Protein AF-A0A841V4L3-F1 (afdb_monomer)

pLDDT: mean 82.48, std 16.54, range [37.0, 98.12]

Solvent-accessible surface area (backbone atoms only — not comparable to full-atom values): 5331 Å² total; per-residue (Å²): 79,84,45,72,81,83,88,65,69,44,79,48,69,43,75,76,84,67,15,24,43,39,46,72,40,56,88,48,96,53,37,35,40,34,46,37,40,66,90,63,17,32,34,38,42,37,40,93,90,34,48,31,38,39,34,39,35,74,37,41,57,60,41,89,90,62,81,28,20,29,42,37,26,84,33,64,32,45,79,42,47,74,61,100,73,52,76,67,94,83,34,28,83,45,57,81

Foldseek 3Di:
DEDEDDDAEEEAAPDDDAYEYFDAPAVAPEAKEKDAALVQQWIWIDGDPGIYTTGRHNYQDPDPVVLGGYHTYPYAYHYPHDDPPQDPPRHYYDGD

Structure (mmCIF, N/CA/C/O backbone):
data_AF-A0A841V4L3-F1
#
_entry.id   AF-A0A841V4L3-F1
#
loop_
_atom_site.group_PDB
_atom_site.id
_atom_site.type_symbol
_atom_site.label_atom_id
_atom_site.label_alt_id
_atom_site.label_comp_id
_atom_site.label_asym_id
_atom_site.label_entity_id
_atom_site.label_seq_id
_atom_site.pdbx_PDB_ins_code
_atom_site.Cartn_x
_atom_site.Cartn_y
_atom_site.Cartn_z
_atom_site.occupancy
_atom_site.B_iso_or_equiv
_atom_site.auth_seq_id
_atom_site.auth_comp_id
_atom_site.auth_asym_id
_atom_site.auth_atom_id
_atom_site.pdbx_PDB_model_num
ATOM 1 N N . ASP A 1 1 ? -1.493 7.157 11.294 1.00 88.81 1 ASP A N 1
ATOM 2 C CA . ASP A 1 1 ? -0.015 7.219 11.308 1.00 88.81 1 ASP A CA 1
ATOM 3 C C . ASP A 1 1 ? 0.586 7.130 9.911 1.00 88.81 1 ASP A C 1
ATOM 5 O O . ASP A 1 1 ? -0.154 7.034 8.944 1.00 88.81 1 ASP A O 1
ATOM 9 N N . LEU A 1 2 ? 1.914 7.249 9.784 1.00 89.25 2 LEU A N 1
ATOM 10 C CA . LEU A 1 2 ? 2.638 7.019 8.527 1.00 89.25 2 LEU A CA 1
ATOM 11 C C . LEU A 1 2 ? 3.505 5.768 8.672 1.00 89.25 2 LEU A C 1
ATOM 13 O O . LEU A 1 2 ? 4.422 5.743 9.494 1.00 89.25 2 LEU A O 1
ATOM 17 N N . LEU A 1 3 ? 3.234 4.770 7.842 1.00 92.50 3 LEU A N 1
ATOM 18 C CA . LEU A 1 3 ? 3.832 3.443 7.895 1.00 92.50 3 LEU A CA 1
ATOM 19 C C . LEU A 1 3 ? 4.730 3.210 6.685 1.00 92.50 3 LEU A C 1
ATOM 21 O O . LEU A 1 3 ? 4.491 3.743 5.600 1.00 92.50 3 LEU A O 1
ATOM 25 N N . ARG A 1 4 ? 5.772 2.411 6.899 1.00 91.69 4 ARG A N 1
ATOM 26 C CA . ARG A 1 4 ? 6.763 1.993 5.905 1.00 91.69 4 ARG A CA 1
ATOM 27 C C . ARG A 1 4 ? 7.162 0.557 6.218 1.00 91.69 4 ARG A C 1
ATOM 29 O O . ARG A 1 4 ? 7.144 0.176 7.388 1.00 91.69 4 ARG A O 1
ATOM 36 N N . SER A 1 5 ? 7.547 -0.186 5.197 1.00 91.12 5 SER A N 1
ATOM 37 C CA . SER A 1 5 ? 8.125 -1.522 5.321 1.00 91.12 5 SER A CA 1
ATOM 38 C C . SER A 1 5 ? 9.535 -1.548 4.729 1.00 91.12 5 SER A C 1
ATOM 40 O O . SER A 1 5 ? 9.961 -0.563 4.110 1.00 91.12 5 SER A O 1
ATOM 42 N N . ASP A 1 6 ? 10.280 -2.621 4.989 1.00 88.50 6 ASP A N 1
ATOM 43 C CA . ASP A 1 6 ? 11.600 -2.842 4.405 1.00 88.50 6 ASP A CA 1
ATOM 44 C C . ASP A 1 6 ? 11.550 -3.950 3.337 1.00 88.50 6 ASP A C 1
ATOM 46 O O . ASP A 1 6 ? 10.634 -3.956 2.517 1.00 88.50 6 ASP A O 1
ATOM 50 N N . LEU A 1 7 ? 12.594 -4.774 3.224 1.00 89.25 7 LEU A N 1
ATOM 51 C CA . LEU A 1 7 ? 12.653 -5.853 2.236 1.00 89.25 7 LEU A CA 1
ATOM 52 C C . LEU A 1 7 ? 12.217 -7.164 2.888 1.00 89.25 7 LEU A C 1
ATOM 54 O O . LEU A 1 7 ? 12.713 -7.516 3.960 1.00 89.25 7 LEU A O 1
ATOM 58 N N . GLY A 1 8 ? 11.466 -7.981 2.154 1.00 93.25 8 GLY A N 1
ATOM 59 C CA . GLY A 1 8 ? 10.968 -9.264 2.638 1.00 93.25 8 GLY A CA 1
ATOM 60 C C . GLY A 1 8 ? 9.490 -9.198 2.999 1.00 93.25 8 GLY A C 1
ATOM 61 O O . GLY A 1 8 ? 8.799 -8.278 2.607 1.00 93.25 8 GLY A O 1
ATOM 62 N N . ASN A 1 9 ? 8.999 -10.238 3.679 1.00 96.62 9 ASN A N 1
ATOM 63 C CA . ASN A 1 9 ? 7.572 -10.372 3.974 1.00 96.62 9 ASN A CA 1
ATOM 64 C C . ASN A 1 9 ? 7.193 -9.556 5.207 1.00 96.62 9 ASN A C 1
ATOM 66 O O . ASN A 1 9 ? 7.568 -9.931 6.326 1.00 96.62 9 ASN A O 1
ATOM 70 N N . ASP A 1 10 ? 6.368 -8.538 5.016 1.00 97.69 10 ASP A N 1
ATOM 71 C CA . ASP A 1 10 ? 5.950 -7.638 6.078 1.00 97.69 10 ASP A CA 1
ATOM 72 C C . ASP A 1 10 ? 4.486 -7.804 6.497 1.00 97.69 10 ASP A C 1
ATOM 74 O O . ASP A 1 10 ? 3.602 -8.232 5.755 1.00 97.69 10 ASP A O 1
ATOM 78 N N . THR A 1 11 ? 4.207 -7.434 7.747 1.00 97.94 11 THR A N 1
ATOM 79 C CA . THR A 1 11 ? 2.843 -7.187 8.230 1.00 97.94 11 THR A CA 1
ATOM 80 C C . THR A 1 11 ? 2.732 -5.720 8.611 1.00 97.94 11 THR A C 1
ATOM 82 O O . THR A 1 11 ? 3.231 -5.301 9.656 1.00 97.94 11 THR A O 1
ATOM 85 N N . ILE A 1 12 ? 2.060 -4.945 7.767 1.00 96.94 12 ILE A N 1
ATOM 86 C CA . ILE A 1 12 ? 1.848 -3.513 7.950 1.00 96.94 12 ILE A CA 1
ATOM 87 C C . ILE A 1 12 ? 0.461 -3.306 8.553 1.00 96.94 12 ILE A C 1
ATOM 89 O O . ILE A 1 12 ? -0.558 -3.495 7.892 1.00 96.94 12 ILE A O 1
ATOM 93 N N . ASN A 1 13 ? 0.428 -2.935 9.831 1.00 97.69 13 ASN A N 1
ATOM 94 C CA . ASN A 1 13 ? -0.803 -2.766 10.597 1.00 97.69 13 ASN A CA 1
ATOM 95 C C . ASN A 1 13 ? -0.964 -1.306 11.033 1.00 97.69 13 ASN A C 1
ATOM 97 O O . ASN A 1 13 ? -0.185 -0.839 11.865 1.00 97.69 13 ASN A O 1
ATOM 101 N N . GLY A 1 14 ? -1.968 -0.613 10.489 1.00 95.94 14 GLY A N 1
ATOM 102 C CA . GLY A 1 14 ? -2.302 0.762 10.878 1.00 95.94 14 GLY A CA 1
ATOM 103 C C . GLY A 1 14 ? -3.037 0.865 12.207 1.00 95.94 14 GLY A C 1
ATOM 104 O O . GLY A 1 14 ? -2.900 1.841 12.937 1.00 95.94 14 GLY A O 1
ATOM 105 N N . GLY A 1 15 ? -3.710 -0.202 12.630 1.00 96.69 15 GLY A N 1
ATOM 106 C CA . GLY A 1 15 ? -4.359 -0.239 13.928 1.00 96.69 15 GLY A CA 1
ATOM 107 C C . GLY A 1 15 ? -5.581 0.675 13.986 1.00 96.69 15 GLY A C 1
ATOM 108 O O . GLY A 1 15 ? -6.660 0.286 13.550 1.00 96.69 15 GLY A O 1
ATOM 109 N N . SER A 1 16 ? -5.464 1.818 14.658 1.00 95.06 16 SER A N 1
ATOM 110 C CA . SER A 1 16 ? -6.582 2.734 14.909 1.00 95.06 16 SER A CA 1
ATOM 111 C C . SER A 1 16 ? -6.221 4.145 14.490 1.00 95.06 16 SER A C 1
ATOM 113 O O . SER A 1 16 ? -5.194 4.666 14.910 1.00 95.06 16 SER A O 1
ATOM 115 N N . GLY A 1 17 ? -7.154 4.820 13.825 1.00 92.94 17 GLY A N 1
ATOM 116 C CA . GLY A 1 17 ? -6.961 6.189 13.378 1.00 92.94 17 GLY A CA 1
ATOM 117 C C . GLY A 1 17 ? -7.126 6.273 11.873 1.00 92.94 17 GLY A C 1
ATOM 118 O O . GLY A 1 17 ? -7.977 5.591 11.316 1.00 92.94 17 GLY A O 1
ATOM 119 N N . PHE A 1 18 ? -6.378 7.188 11.261 1.00 89.62 18 PHE A N 1
ATOM 120 C CA . PHE A 1 18 ? -6.254 7.270 9.814 1.00 89.62 18 PHE A CA 1
ATOM 121 C C . PHE A 1 18 ? -4.782 7.062 9.465 1.00 89.62 18 PHE A C 1
ATOM 123 O O . PHE A 1 18 ? -3.916 7.865 9.852 1.00 89.62 18 PHE A O 1
ATOM 130 N N . ASP A 1 19 ? -4.514 5.979 8.756 1.00 91.69 19 ASP A N 1
ATOM 131 C CA . ASP A 1 19 ? -3.199 5.423 8.515 1.00 91.69 19 ASP A CA 1
ATOM 132 C C . ASP A 1 19 ? -2.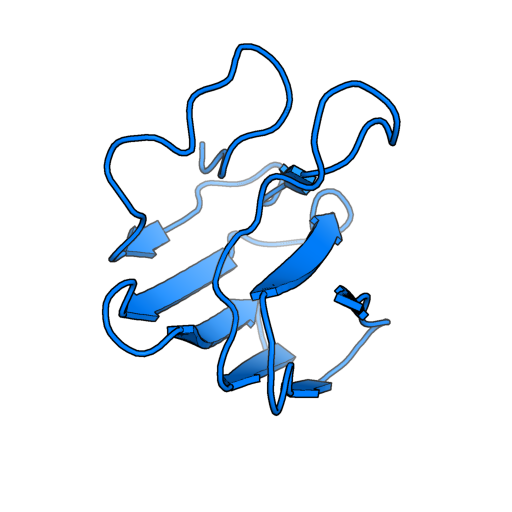828 5.488 7.038 1.00 91.69 19 ASP A C 1
ATOM 134 O O . ASP A 1 19 ? -3.599 5.166 6.134 1.00 91.69 19 ASP A O 1
ATOM 138 N N . TYR A 1 20 ? -1.604 5.951 6.808 1.00 88.50 20 TYR A N 1
ATOM 139 C CA . TYR A 1 20 ? -1.008 6.095 5.497 1.00 88.50 20 TYR A CA 1
ATOM 140 C C . TYR A 1 20 ? 0.088 5.056 5.340 1.00 88.50 20 TYR A C 1
ATOM 142 O O . TYR A 1 20 ? 1.017 5.028 6.151 1.00 88.50 20 TYR A O 1
ATOM 150 N N . TYR A 1 21 ? 0.045 4.266 4.276 1.00 90.06 21 TYR A N 1
ATOM 151 C CA . TYR A 1 21 ? 1.168 3.417 3.902 1.00 90.06 21 TYR A CA 1
ATOM 152 C C . TYR A 1 21 ? 1.974 4.052 2.771 1.00 90.06 21 TYR A C 1
ATOM 154 O O . TYR A 1 21 ? 1.441 4.385 1.714 1.00 90.06 21 TYR A O 1
ATOM 162 N N . PHE A 1 22 ? 3.270 4.231 3.019 1.00 87.69 22 PHE A N 1
ATOM 163 C CA . PHE A 1 22 ? 4.241 4.720 2.051 1.00 87.69 22 PHE A CA 1
ATOM 164 C C . PHE A 1 22 ? 5.199 3.590 1.687 1.00 87.69 22 PHE A C 1
ATOM 166 O O . PHE A 1 22 ? 5.901 3.068 2.559 1.00 87.69 22 PHE A O 1
ATOM 173 N N . ALA A 1 23 ? 5.290 3.287 0.396 1.00 86.62 23 ALA A N 1
ATOM 174 C CA . ALA A 1 23 ? 6.218 2.298 -0.131 1.00 86.62 23 ALA A CA 1
ATOM 175 C C . ALA A 1 23 ? 6.601 2.621 -1.576 1.00 86.62 23 ALA A C 1
ATOM 177 O O . ALA A 1 23 ? 5.812 3.190 -2.327 1.00 86.62 23 ALA A O 1
ATOM 178 N N . SER A 1 24 ? 7.819 2.239 -1.951 1.00 86.62 24 SER A N 1
ATOM 179 C CA . SER A 1 24 ? 8.258 2.207 -3.343 1.00 86.62 24 SER A CA 1
ATOM 180 C C . SER A 1 24 ? 8.812 0.822 -3.621 1.00 86.62 24 SER A C 1
ATOM 182 O O . SER A 1 24 ? 9.715 0.369 -2.917 1.00 86.62 24 SER A O 1
ATOM 184 N N . TYR A 1 25 ? 8.250 0.167 -4.632 1.00 87.94 25 TYR A N 1
ATOM 185 C CA . TYR A 1 25 ? 8.709 -1.119 -5.150 1.00 87.94 25 TYR A CA 1
ATOM 186 C C . TYR A 1 25 ? 9.411 -0.954 -6.510 1.00 87.94 25 TYR A C 1
ATOM 188 O O . TYR A 1 25 ? 9.566 -1.914 -7.265 1.00 87.94 25 TYR A O 1
ATOM 196 N N . SER A 1 26 ? 9.868 0.261 -6.826 1.00 87.19 26 SER A N 1
ATOM 197 C CA . SER A 1 26 ? 10.537 0.582 -8.095 1.00 87.19 26 SER A CA 1
ATOM 198 C C . SER A 1 26 ? 11.829 -0.215 -8.312 1.00 87.19 26 SER A C 1
ATOM 200 O O . SER A 1 26 ? 12.205 -0.499 -9.444 1.00 87.19 26 SER A O 1
ATOM 202 N N . ASP A 1 27 ? 12.495 -0.643 -7.236 1.00 87.88 27 ASP A N 1
ATOM 203 C CA . ASP A 1 27 ? 13.735 -1.422 -7.284 1.00 87.88 27 ASP A CA 1
ATOM 204 C C . ASP A 1 27 ? 13.521 -2.936 -7.462 1.00 87.88 27 ASP A C 1
ATOM 206 O O . ASP A 1 27 ? 14.487 -3.710 -7.509 1.00 87.88 27 ASP A O 1
ATOM 210 N N . ARG A 1 28 ? 12.265 -3.384 -7.567 1.00 89.38 28 ARG A N 1
ATOM 211 C CA . ARG A 1 28 ? 11.936 -4.804 -7.691 1.00 89.38 28 ARG A CA 1
ATOM 212 C C . ARG A 1 28 ? 12.156 -5.317 -9.105 1.00 89.38 28 ARG A C 1
ATOM 214 O O . ARG A 1 28 ? 12.052 -4.598 -10.088 1.00 89.38 28 ARG A O 1
ATOM 221 N N . SER A 1 29 ? 12.469 -6.607 -9.206 1.00 91.38 29 SER A N 1
ATOM 222 C CA . SER A 1 29 ? 12.882 -7.261 -10.455 1.00 91.38 29 SER A CA 1
ATOM 223 C C . SER A 1 29 ? 11.739 -7.911 -11.248 1.00 91.38 29 SER A C 1
ATOM 225 O O . SER A 1 29 ? 11.996 -8.595 -12.241 1.00 91.38 29 SER A O 1
ATOM 227 N N . SER A 1 30 ? 10.489 -7.727 -10.817 1.00 93.31 30 SER A N 1
ATOM 228 C CA . SER A 1 30 ? 9.282 -8.231 -11.478 1.00 93.31 30 SER A CA 1
ATOM 229 C C . SER A 1 30 ? 8.057 -7.419 -11.069 1.00 93.31 30 SER A C 1
ATOM 231 O O . SER A 1 30 ? 8.066 -6.846 -9.984 1.00 93.31 30 SER A O 1
ATOM 233 N N . GLY A 1 31 ? 6.993 -7.478 -11.874 1.00 90.69 31 GLY A N 1
ATOM 234 C CA . GLY A 1 31 ? 5.707 -6.843 -11.568 1.00 90.69 31 GLY A CA 1
ATOM 235 C C . GLY A 1 31 ? 5.096 -7.307 -10.249 1.00 90.69 31 GLY A C 1
ATOM 236 O O . GLY A 1 31 ? 5.223 -8.483 -9.882 1.00 90.69 31 GLY A O 1
ATOM 237 N N . LEU A 1 32 ? 4.426 -6.389 -9.554 1.00 93.06 32 LEU A N 1
ATOM 238 C CA . LEU A 1 32 ? 3.695 -6.680 -8.326 1.00 93.06 32 LEU A CA 1
ATOM 239 C C . LEU A 1 32 ? 2.237 -7.034 -8.603 1.00 93.06 32 LEU A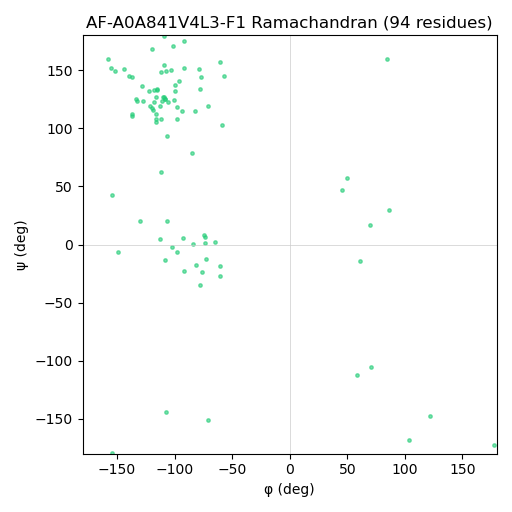 C 1
ATOM 241 O O . LEU A 1 32 ? 1.621 -6.582 -9.567 1.00 93.06 32 LEU A O 1
ATOM 245 N N . THR A 1 33 ? 1.661 -7.843 -7.723 1.00 93.94 33 THR A N 1
ATOM 246 C CA . THR A 1 33 ? 0.218 -8.064 -7.645 1.00 93.94 33 THR A CA 1
ATOM 247 C C . THR A 1 33 ? -0.292 -7.566 -6.307 1.00 93.94 33 THR A C 1
ATOM 249 O O . THR A 1 33 ? 0.196 -7.988 -5.264 1.00 93.94 33 THR A O 1
ATOM 252 N N . MET A 1 34 ? -1.300 -6.706 -6.333 1.00 92.31 34 MET A N 1
ATOM 253 C CA . MET A 1 34 ? -1.961 -6.189 -5.151 1.00 92.31 34 MET A CA 1
ATOM 254 C C . MET A 1 34 ? -3.449 -6.509 -5.183 1.00 92.31 34 MET A C 1
ATOM 256 O O . MET A 1 34 ? -4.145 -6.245 -6.165 1.00 92.31 34 MET A O 1
ATOM 260 N N . THR A 1 35 ? -3.944 -7.033 -4.068 1.00 92.12 35 THR A N 1
ATOM 261 C CA . THR A 1 35 ? -5.375 -7.152 -3.786 1.00 92.12 35 THR A CA 1
ATOM 262 C C . THR A 1 35 ? -5.668 -6.397 -2.511 1.00 92.12 35 THR A C 1
ATOM 264 O O . THR A 1 35 ? -5.124 -6.735 -1.462 1.00 92.12 35 THR A O 1
ATOM 267 N N . TYR A 1 36 ? -6.517 -5.388 -2.595 1.00 91.75 36 TYR A N 1
ATOM 268 C CA . TYR A 1 36 ? -6.802 -4.486 -1.494 1.00 91.75 36 TYR A CA 1
ATOM 269 C C . TYR A 1 36 ? -8.302 -4.217 -1.415 1.00 91.75 36 TYR A C 1
ATOM 271 O O . TYR A 1 36 ? -8.995 -4.198 -2.428 1.00 91.75 36 TYR A O 1
ATOM 279 N N . ASP A 1 37 ? -8.823 -4.079 -0.204 1.00 90.94 37 ASP A N 1
ATOM 280 C CA . ASP A 1 37 ? -10.203 -3.696 0.053 1.00 90.94 37 ASP A CA 1
ATOM 281 C C . ASP A 1 37 ? -10.210 -2.301 0.686 1.00 90.94 37 ASP A C 1
ATOM 283 O O . ASP A 1 37 ? -9.868 -2.162 1.865 1.00 90.94 37 ASP A O 1
ATOM 287 N N . PRO A 1 38 ? -10.645 -1.265 -0.051 1.00 85.38 38 PRO A N 1
ATOM 288 C CA . PRO A 1 38 ? -10.592 0.110 0.423 1.00 85.38 38 PRO A CA 1
ATOM 289 C C . PRO A 1 38 ? -11.641 0.385 1.509 1.00 85.38 38 PRO A C 1
ATOM 291 O O . PRO A 1 38 ? -11.576 1.410 2.178 1.00 85.38 38 PRO A O 1
ATOM 294 N N . THR A 1 39 ? -12.611 -0.516 1.704 1.00 88.00 39 T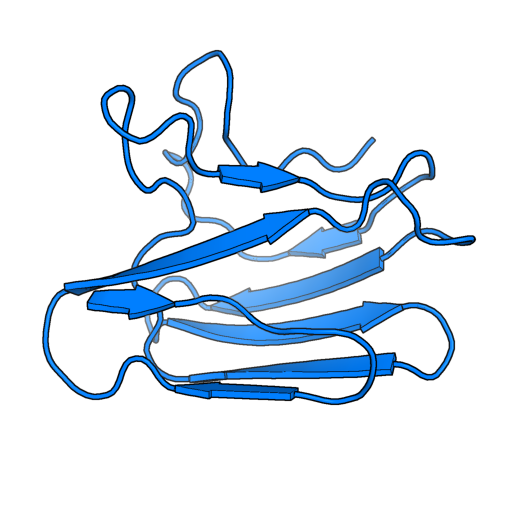HR A N 1
ATOM 295 C CA . THR A 1 39 ? -13.615 -0.401 2.772 1.00 88.00 39 THR A CA 1
ATOM 296 C C . THR A 1 39 ? -13.035 -0.807 4.119 1.00 88.00 39 THR A C 1
ATOM 298 O O . THR A 1 39 ? -13.428 -0.265 5.151 1.00 88.00 39 THR A O 1
ATOM 301 N N . THR A 1 40 ? -12.142 -1.798 4.118 1.00 92.06 40 THR A N 1
ATOM 302 C CA . THR A 1 40 ? -11.579 -2.372 5.345 1.00 92.06 40 THR A CA 1
ATOM 303 C C . THR A 1 40 ? -10.123 -1.990 5.575 1.00 92.06 40 THR A C 1
ATOM 305 O O . THR A 1 40 ? -9.620 -2.203 6.675 1.00 92.06 40 THR A O 1
ATOM 308 N N . GLY A 1 41 ? -9.448 -1.441 4.564 1.00 91.69 41 GLY A N 1
ATOM 309 C CA . GLY A 1 41 ? -8.030 -1.111 4.620 1.00 91.69 41 GLY A CA 1
ATOM 310 C C . GLY A 1 41 ? -7.120 -2.338 4.641 1.00 91.69 41 GLY A C 1
ATOM 311 O O . GLY A 1 41 ? -5.957 -2.243 5.028 1.00 91.69 41 GLY A O 1
ATOM 312 N N . ASN A 1 42 ? -7.644 -3.503 4.260 1.00 95.25 42 ASN A N 1
ATOM 313 C CA . ASN A 1 42 ? -6.920 -4.766 4.313 1.00 95.25 42 ASN A CA 1
ATOM 314 C C . ASN A 1 42 ? -6.535 -5.231 2.915 1.00 95.25 42 ASN A C 1
ATOM 316 O O . ASN A 1 42 ? -7.261 -5.011 1.946 1.00 95.25 42 ASN A O 1
ATOM 320 N N . GLY A 1 43 ? -5.417 -5.934 2.805 1.00 95.25 43 GLY A N 1
ATOM 321 C CA . GLY A 1 43 ? -4.968 -6.437 1.518 1.00 95.25 43 GLY A CA 1
ATOM 322 C C . GLY A 1 43 ? -3.639 -7.161 1.572 1.00 95.25 43 GLY A C 1
ATOM 323 O O . GLY A 1 43 ? -3.076 -7.395 2.639 1.00 95.25 43 GLY A O 1
ATOM 324 N N . THR A 1 44 ? -3.138 -7.499 0.393 1.00 96.31 44 THR A N 1
ATOM 325 C CA . THR A 1 44 ? -1.813 -8.082 0.205 1.00 96.31 44 THR A CA 1
ATOM 326 C C . THR A 1 44 ? -1.136 -7.488 -1.014 1.00 96.31 44 THR A C 1
ATOM 328 O O . THR A 1 44 ? -1.798 -7.244 -2.026 1.00 96.31 44 THR A O 1
ATOM 331 N N . ILE A 1 45 ? 0.180 -7.326 -0.930 1.00 95.12 45 ILE A N 1
ATOM 332 C CA . ILE A 1 45 ? 1.068 -7.004 -2.050 1.00 95.12 45 ILE A CA 1
ATOM 333 C C . ILE A 1 45 ? 2.002 -8.200 -2.231 1.00 95.12 45 ILE A C 1
ATOM 335 O O . ILE A 1 45 ? 2.502 -8.758 -1.260 1.00 95.12 45 ILE A O 1
ATOM 339 N N . THR A 1 46 ? 2.192 -8.662 -3.461 1.00 96.06 46 THR A N 1
ATOM 340 C CA . THR A 1 46 ? 2.989 -9.856 -3.764 1.00 96.06 46 THR A CA 1
ATOM 341 C C . THR A 1 46 ? 3.932 -9.593 -4.925 1.00 96.06 46 THR A C 1
ATOM 343 O O . THR A 1 46 ? 3.481 -9.209 -6.005 1.00 96.06 46 THR A O 1
ATOM 346 N N . ILE A 1 47 ? 5.227 -9.842 -4.713 1.00 94.44 47 ILE A N 1
ATOM 347 C CA . ILE A 1 47 ? 6.306 -9.651 -5.695 1.00 94.44 47 ILE A CA 1
ATOM 348 C C . ILE A 1 47 ? 7.256 -10.844 -5.631 1.00 94.44 47 ILE A C 1
ATOM 350 O O . ILE A 1 47 ? 7.998 -11.026 -4.667 1.00 94.44 47 ILE A O 1
ATOM 354 N N . GLY A 1 48 ? 7.266 -11.678 -6.670 1.00 93.31 48 GLY A N 1
ATOM 355 C CA . GLY A 1 48 ? 8.058 -12.907 -6.655 1.00 93.31 48 GLY A CA 1
ATOM 356 C C . GLY A 1 48 ? 7.659 -13.817 -5.485 1.00 93.31 48 GLY A C 1
ATOM 357 O O . GLY A 1 48 ? 6.564 -14.375 -5.486 1.00 93.31 48 GLY A O 1
ATOM 358 N N . SER A 1 49 ? 8.555 -13.992 -4.508 1.00 93.94 49 SER A N 1
ATOM 359 C CA . SER A 1 49 ? 8.287 -14.734 -3.263 1.00 93.94 49 SER A CA 1
ATOM 360 C C . SER A 1 49 ? 7.931 -13.846 -2.068 1.00 93.94 49 SER A C 1
ATOM 362 O O . SER A 1 49 ? 7.644 -14.381 -0.998 1.00 93.94 49 SER A O 1
ATOM 364 N N . GLU A 1 50 ? 8.021 -12.526 -2.230 1.00 95.19 50 GLU A N 1
ATOM 365 C CA . GLU A 1 50 ? 7.677 -11.549 -1.203 1.00 95.19 50 GLU A CA 1
ATOM 366 C C . GLU A 1 50 ? 6.161 -11.385 -1.109 1.00 95.19 50 GLU A C 1
ATOM 368 O O . GLU A 1 50 ? 5.488 -11.272 -2.138 1.00 95.19 50 GLU A O 1
ATOM 373 N N . VAL A 1 51 ? 5.633 -11.394 0.113 1.00 96.81 51 VAL A N 1
ATOM 374 C CA . VAL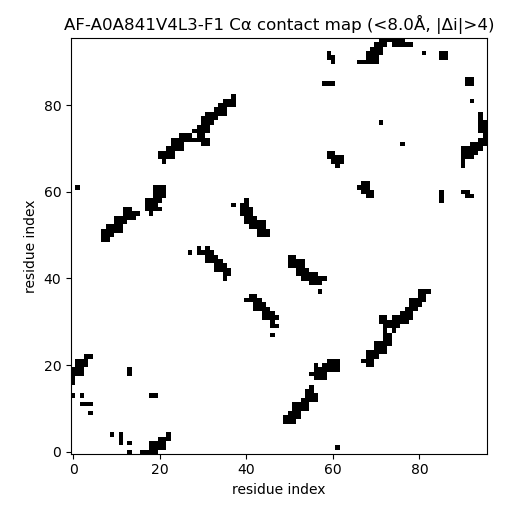 A 1 51 ? 4.217 -11.180 0.412 1.00 96.81 51 VAL A CA 1
ATOM 375 C C . VAL A 1 51 ? 4.089 -10.267 1.620 1.00 96.81 51 VAL A C 1
ATOM 377 O O . VAL A 1 51 ? 4.341 -10.691 2.751 1.00 96.81 51 VAL A O 1
ATOM 380 N N . ASP A 1 52 ? 3.587 -9.067 1.367 1.00 97.25 52 ASP A N 1
ATOM 381 C CA . ASP A 1 52 ? 3.266 -8.090 2.396 1.00 97.25 52 ASP A CA 1
ATOM 382 C C . ASP A 1 52 ? 1.773 -8.111 2.684 1.00 97.25 52 ASP A C 1
ATOM 384 O O . ASP A 1 52 ? 0.941 -8.186 1.776 1.00 97.25 52 ASP A O 1
ATOM 388 N N . THR A 1 53 ? 1.425 -8.048 3.965 1.00 98.12 53 THR A N 1
ATOM 389 C CA . THR A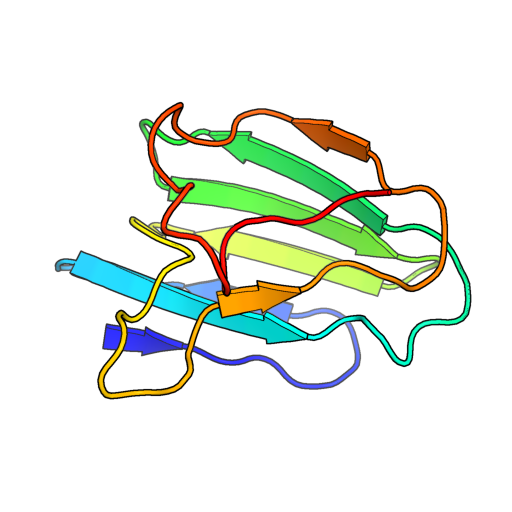 1 53 ? 0.043 -8.035 4.450 1.00 98.12 53 THR A CA 1
ATOM 390 C C . THR A 1 53 ? -0.306 -6.654 4.981 1.00 98.12 53 THR A C 1
ATOM 392 O O . THR A 1 53 ? 0.360 -6.149 5.882 1.00 98.12 53 THR A O 1
ATOM 395 N N . LEU A 1 54 ? -1.381 -6.071 4.457 1.00 97.12 54 LEU A N 1
ATOM 396 C CA . LEU A 1 54 ? -1.933 -4.791 4.886 1.00 97.12 54 LEU A CA 1
ATOM 397 C C . LEU A 1 54 ? -3.123 -5.027 5.815 1.00 97.12 54 LEU A C 1
ATOM 399 O O . LEU A 1 54 ? -4.015 -5.819 5.493 1.00 97.12 54 LEU A O 1
ATOM 403 N N . ILE A 1 55 ? -3.136 -4.331 6.951 1.00 97.50 55 ILE A N 1
ATOM 404 C CA . ILE A 1 55 ? -4.219 -4.370 7.934 1.00 97.50 55 ILE A CA 1
ATOM 405 C C . ILE A 1 55 ? -4.581 -2.940 8.338 1.00 97.50 55 ILE A C 1
ATOM 407 O O . ILE A 1 55 ? -3.717 -2.220 8.841 1.00 97.50 55 ILE A O 1
ATOM 411 N N . SER A 1 56 ? -5.852 -2.564 8.175 1.00 95.94 56 SER A N 1
ATOM 412 C CA . SER A 1 56 ? -6.395 -1.250 8.556 1.00 95.94 56 SER A CA 1
ATOM 413 C C . SER A 1 56 ? -5.555 -0.071 8.038 1.00 95.94 56 SER A C 1
ATOM 415 O O . SER A 1 56 ? -5.026 0.712 8.819 1.00 95.94 56 SER A O 1
ATOM 417 N N . ILE A 1 57 ? -5.357 -0.002 6.722 1.00 92.81 57 ILE A N 1
ATOM 418 C CA . ILE A 1 57 ? -4.698 1.113 6.034 1.00 92.81 57 ILE A CA 1
ATOM 419 C C . ILE A 1 57 ? -5.759 1.932 5.316 1.00 92.81 57 ILE A C 1
ATOM 421 O O . ILE A 1 57 ? -6.460 1.398 4.471 1.00 92.81 57 ILE A O 1
ATOM 425 N N . GLU A 1 58 ? -5.884 3.223 5.601 1.00 90.25 58 GLU A N 1
ATOM 426 C CA . GLU A 1 58 ? -6.919 4.056 4.979 1.00 90.25 58 GLU A CA 1
ATOM 427 C C . GLU A 1 58 ? -6.444 4.740 3.696 1.00 90.25 58 GLU A C 1
ATOM 429 O O . GLU A 1 58 ? -7.266 5.133 2.864 1.00 90.25 58 GLU A O 1
ATOM 434 N N . SER A 1 59 ? -5.134 4.927 3.516 1.00 86.44 59 SER A N 1
ATOM 435 C CA . SER A 1 59 ? -4.619 5.611 2.333 1.00 86.44 59 SER A CA 1
ATOM 436 C C . SER A 1 59 ? -3.188 5.239 1.967 1.00 86.44 59 SER A C 1
ATOM 438 O O . SER A 1 59 ? -2.342 4.967 2.811 1.00 86.44 59 SER A O 1
ATOM 440 N N . PHE A 1 60 ? -2.886 5.336 0.677 1.00 85.44 60 PHE A N 1
ATOM 441 C CA . PHE A 1 60 ? -1.524 5.266 0.145 1.00 85.44 60 PHE A CA 1
ATOM 442 C C . PHE A 1 60 ? -0.964 6.645 -0.217 1.00 85.44 60 PHE A C 1
ATOM 444 O O . PHE A 1 60 ? 0.174 6.769 -0.656 1.00 85.44 60 PHE A O 1
ATOM 451 N N . ASN A 1 61 ? -1.761 7.704 -0.052 1.00 79.50 61 ASN A N 1
ATOM 452 C CA . ASN A 1 61 ? -1.382 9.068 -0.394 1.00 79.50 61 ASN A CA 1
ATOM 453 C C . ASN A 1 61 ? -1.122 9.864 0.884 1.00 79.50 61 ASN A C 1
ATOM 455 O O . ASN A 1 61 ? -2.029 10.468 1.453 1.00 79.50 61 ASN A O 1
ATOM 459 N N . ALA A 1 62 ? 0.137 9.913 1.318 1.00 70.56 62 ALA A N 1
ATOM 460 C CA . ALA A 1 62 ? 0.541 10.675 2.502 1.00 70.56 62 ALA A CA 1
ATOM 461 C C . ALA A 1 62 ? 0.568 12.209 2.280 1.00 70.56 62 ALA A C 1
ATOM 463 O O . ALA A 1 62 ? 0.986 12.965 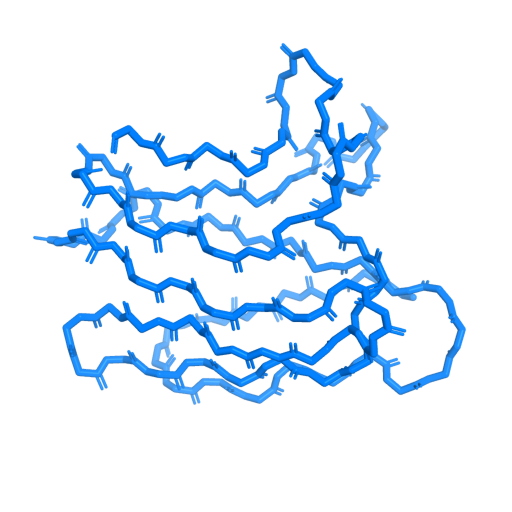3.160 1.00 70.56 62 ALA A O 1
ATOM 464 N N . GLY A 1 63 ? 0.112 12.696 1.119 1.00 58.97 63 GLY A N 1
ATOM 465 C CA . GLY A 1 63 ? -0.072 14.111 0.814 1.00 58.97 63 GLY A CA 1
ATOM 466 C C . GLY A 1 63 ? 1.183 14.845 0.316 1.00 58.97 63 GLY A C 1
ATOM 467 O O . GLY A 1 63 ? 2.330 14.457 0.541 1.00 58.97 63 GLY A O 1
ATOM 468 N N . ARG A 1 64 ? 0.957 15.990 -0.353 1.00 52.94 64 ARG A N 1
ATOM 469 C CA . ARG A 1 64 ? 1.986 16.798 -1.054 1.00 52.94 64 ARG A CA 1
ATOM 470 C C . ARG A 1 64 ? 3.115 17.335 -0.163 1.00 52.94 64 ARG A C 1
ATOM 472 O O . ARG A 1 64 ? 4.145 17.732 -0.694 1.00 52.94 64 ARG A O 1
ATOM 479 N N . ALA A 1 65 ? 2.926 17.392 1.156 1.00 57.84 65 ALA A N 1
ATOM 480 C CA . ALA A 1 65 ? 3.933 17.903 2.090 1.00 57.84 65 ALA A CA 1
ATOM 481 C C . ALA A 1 65 ? 5.016 16.868 2.445 1.00 57.84 65 ALA A C 1
ATOM 483 O O . ALA A 1 65 ? 6.072 17.254 2.939 1.00 57.84 65 ALA A O 1
ATOM 484 N N . LEU A 1 66 ? 4.764 15.578 2.193 1.00 59.22 66 LEU A N 1
ATOM 485 C CA . LEU A 1 66 ? 5.662 14.480 2.561 1.00 59.22 66 LEU A CA 1
ATOM 486 C C . LEU A 1 66 ? 6.294 13.780 1.347 1.00 59.22 66 LEU A C 1
ATOM 488 O O . LEU A 1 66 ? 7.008 12.800 1.540 1.00 59.22 66 LEU A O 1
ATOM 492 N N . SER A 1 67 ? 6.051 14.277 0.122 1.00 57.34 67 SER A N 1
ATOM 493 C CA . SER A 1 67 ? 6.467 13.631 -1.140 1.00 57.34 67 SER A CA 1
ATOM 494 C C . SER A 1 67 ? 6.150 12.131 -1.122 1.00 57.34 67 SER A C 1
ATOM 496 O O . SER A 1 67 ? 7.021 11.293 -1.342 1.00 57.34 67 SER A O 1
ATOM 498 N N . GLY A 1 68 ? 4.923 11.815 -0.705 1.00 61.16 68 GLY A N 1
ATOM 499 C CA . GLY A 1 68 ? 4.570 10.510 -0.171 1.00 61.16 68 GLY A CA 1
ATOM 500 C C . GLY A 1 68 ? 3.515 9.775 -0.990 1.00 61.16 68 GLY A C 1
ATOM 501 O O . GLY A 1 68 ? 2.420 10.317 -1.119 1.00 61.16 68 GLY A O 1
ATOM 502 N N . GLY A 1 69 ? 3.803 8.561 -1.473 1.00 75.75 69 GLY A N 1
ATOM 503 C CA . GLY A 1 69 ? 2.860 7.710 -2.205 1.00 75.75 69 GLY A CA 1
ATOM 504 C C . GLY A 1 69 ? 3.175 6.215 -2.108 1.00 75.75 69 GLY A C 1
ATOM 505 O O . GLY A 1 69 ? 4.163 5.824 -1.483 1.00 75.75 69 GLY A O 1
ATOM 506 N N . PHE A 1 70 ? 2.347 5.412 -2.771 1.00 83.56 70 PHE A N 1
ATOM 507 C CA . PHE A 1 70 ? 2.670 4.041 -3.155 1.00 83.56 70 PHE A CA 1
ATOM 508 C C . PHE A 1 70 ? 3.130 4.035 -4.608 1.00 83.56 70 PHE A C 1
ATOM 510 O O . PHE A 1 70 ? 2.373 4.397 -5.507 1.00 83.56 70 PHE A O 1
ATOM 517 N N . GLU A 1 71 ? 4.367 3.627 -4.828 1.00 84.75 71 GLU A N 1
ATOM 518 C CA . GLU A 1 71 ? 4.939 3.443 -6.154 1.00 84.75 71 GLU A CA 1
ATOM 519 C C . GLU A 1 71 ? 5.090 1.945 -6.414 1.00 84.75 71 GLU A C 1
ATOM 521 O O . GLU A 1 71 ? 5.691 1.232 -5.603 1.00 84.75 71 GLU A O 1
ATOM 526 N N . GLY A 1 72 ? 4.504 1.481 -7.521 1.00 85.81 72 GLY A N 1
ATOM 527 C CA . GLY A 1 72 ? 4.642 0.110 -7.991 1.00 85.81 72 GLY A CA 1
ATOM 528 C C . GLY A 1 72 ? 6.042 -0.180 -8.526 1.00 85.81 72 GLY A C 1
ATOM 529 O O . GLY A 1 72 ? 7.032 0.403 -8.082 1.00 85.81 72 GLY A O 1
ATOM 530 N N . THR A 1 73 ? 6.137 -1.107 -9.465 1.00 89.75 73 THR A N 1
ATOM 531 C CA . THR A 1 73 ? 7.416 -1.516 -10.050 1.00 89.75 73 THR A CA 1
ATOM 532 C C . THR A 1 73 ? 7.635 -0.866 -11.418 1.00 89.75 73 THR A C 1
ATOM 534 O O . THR A 1 73 ? 6.730 -0.275 -12.005 1.00 89.75 73 THR A O 1
ATOM 537 N N . ASP A 1 74 ? 8.842 -1.016 -11.970 1.00 88.62 74 ASP A N 1
ATOM 538 C CA . ASP A 1 74 ? 9.139 -0.656 -13.368 1.00 88.62 74 ASP A CA 1
ATOM 539 C C . ASP A 1 74 ? 8.536 -1.650 -14.391 1.00 88.62 74 ASP A C 1
ATOM 541 O O . ASP A 1 74 ? 8.741 -1.523 -15.603 1.00 88.62 74 ASP A O 1
ATOM 545 N N . PHE A 1 75 ? 7.820 -2.673 -13.920 1.00 90.44 75 PHE A N 1
ATOM 546 C CA . PHE A 1 75 ? 7.184 -3.708 -14.728 1.00 90.44 75 PHE A CA 1
ATOM 547 C C . PHE A 1 75 ? 5.665 -3.552 -14.729 1.00 90.44 75 PHE A C 1
ATOM 549 O O . PHE A 1 75 ? 5.106 -2.661 -14.096 1.00 90.44 75 PHE A O 1
ATOM 556 N N . ASN A 1 76 ? 4.994 -4.453 -15.452 1.00 88.44 76 ASN A N 1
ATOM 557 C CA . ASN A 1 76 ? 3.545 -4.453 -15.463 1.00 88.44 76 ASN A CA 1
ATOM 558 C C . ASN A 1 76 ? 2.999 -4.928 -14.117 1.00 88.44 76 ASN A C 1
ATOM 560 O O . ASN A 1 76 ? 3.214 -6.088 -13.746 1.00 88.44 76 ASN A O 1
ATOM 564 N N . ASP A 1 77 ? 2.248 -4.069 -13.443 1.00 89.56 77 ASP A N 1
ATOM 565 C CA . ASP A 1 77 ? 1.663 -4.370 -12.143 1.00 89.56 77 ASP A CA 1
ATOM 566 C C . ASP A 1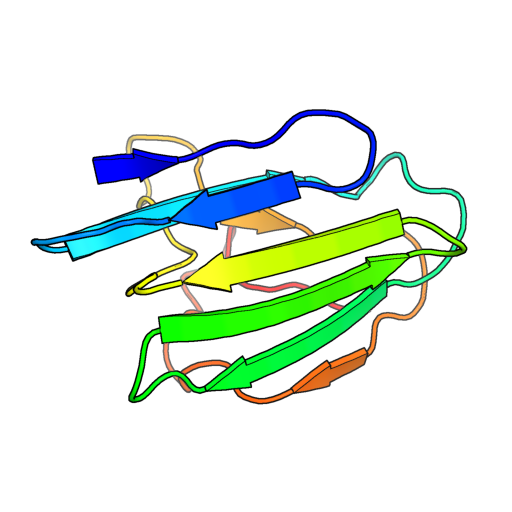 77 ? 0.170 -4.680 -12.275 1.00 89.56 77 ASP A C 1
ATOM 568 O O . ASP A 1 77 ? -0.546 -4.159 -13.132 1.00 89.56 77 ASP A O 1
ATOM 572 N N . PHE A 1 78 ? -0.334 -5.527 -11.382 1.00 89.94 78 PHE A N 1
ATOM 573 C CA . PHE A 1 78 ? -1.759 -5.814 -11.280 1.00 89.94 78 PHE A CA 1
ATOM 574 C C . PHE A 1 78 ? -2.288 -5.343 -9.933 1.00 89.94 78 PHE A C 1
ATOM 576 O O . PHE A 1 78 ? -2.010 -5.952 -8.905 1.00 89.94 78 PHE A O 1
ATOM 583 N N . ILE A 1 79 ? -3.063 -4.262 -9.933 1.00 86.75 79 ILE A N 1
ATOM 584 C CA . ILE A 1 79 ? -3.520 -3.602 -8.710 1.00 86.75 79 ILE A CA 1
ATOM 585 C C . ILE A 1 79 ? -5.047 -3.615 -8.675 1.00 86.75 79 ILE A C 1
ATOM 587 O O . ILE A 1 79 ? -5.705 -3.031 -9.536 1.00 86.75 79 ILE A O 1
ATOM 591 N N . VAL A 1 80 ? -5.618 -4.288 -7.676 1.00 84.06 80 VAL A N 1
ATOM 592 C CA . VAL A 1 80 ? -7.068 -4.431 -7.502 1.00 84.06 80 VAL A CA 1
ATOM 593 C C . VAL A 1 80 ? -7.526 -3.798 -6.199 1.00 84.06 80 VA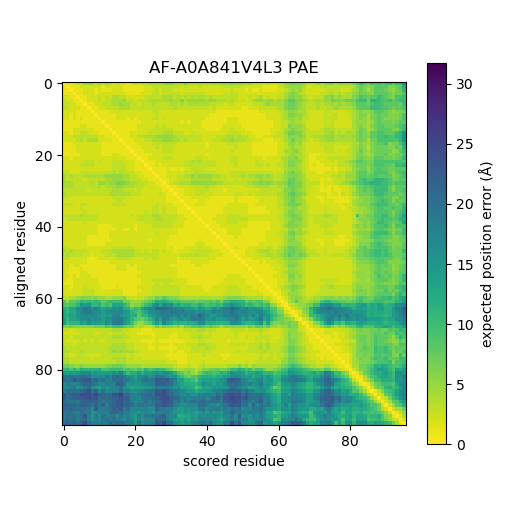L A C 1
ATOM 595 O O . VAL A 1 80 ? -6.985 -4.092 -5.135 1.00 84.06 80 VAL A O 1
ATOM 598 N N . GLY A 1 81 ? -8.600 -3.011 -6.305 1.00 70.75 81 GLY A N 1
ATOM 599 C CA . GLY A 1 81 ? -9.369 -2.500 -5.173 1.00 70.75 81 GLY A CA 1
ATOM 600 C C . GLY A 1 81 ? -8.836 -1.205 -4.571 1.00 70.75 81 GLY A C 1
ATOM 601 O O . GLY A 1 81 ? -9.030 -0.936 -3.395 1.00 70.75 81 GLY A O 1
ATOM 602 N N . THR A 1 82 ? -8.198 -0.365 -5.379 1.00 65.69 82 THR A N 1
ATOM 603 C CA .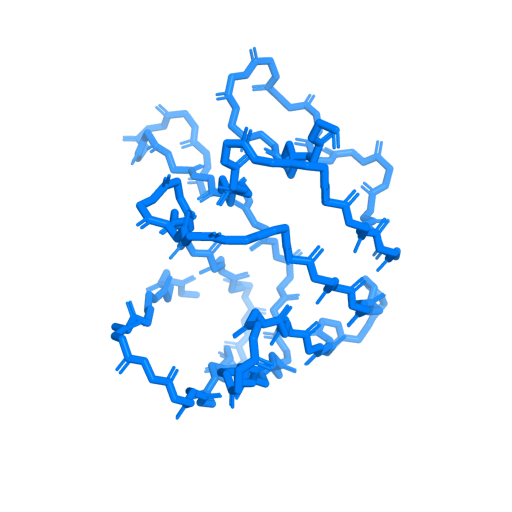 THR A 1 82 ? -7.917 1.023 -4.994 1.00 65.69 82 THR A CA 1
ATOM 604 C C . THR A 1 82 ? -9.213 1.786 -4.725 1.00 65.69 82 THR A C 1
ATOM 606 O O . THR A 1 82 ? -10.268 1.434 -5.261 1.00 65.69 82 THR A O 1
ATOM 609 N N . SER A 1 83 ? -9.151 2.858 -3.938 1.00 55.41 83 SER A N 1
ATOM 610 C CA . SER A 1 83 ? -10.245 3.821 -3.917 1.00 55.41 83 SER A CA 1
ATOM 611 C C . SER A 1 83 ? -10.138 4.698 -5.174 1.00 55.41 83 SER A C 1
ATOM 613 O O . SER A 1 83 ? -9.050 5.004 -5.666 1.00 55.41 83 SER A O 1
ATOM 615 N N . ASP A 1 84 ? -11.272 5.093 -5.752 1.00 47.38 84 ASP A N 1
ATOM 616 C CA . ASP A 1 84 ? -11.311 5.821 -7.032 1.00 47.38 84 ASP A CA 1
ATOM 617 C C . ASP A 1 84 ? -10.656 7.225 -6.976 1.00 47.38 84 ASP A C 1
ATOM 619 O O . ASP A 1 84 ? -10.655 7.950 -7.973 1.00 47.38 84 ASP A O 1
ATOM 623 N N . ASN A 1 85 ? -10.089 7.641 -5.832 1.00 51.31 85 ASN A N 1
ATOM 624 C CA . ASN A 1 85 ? -9.613 9.004 -5.601 1.00 51.31 85 ASN A CA 1
ATOM 625 C C . ASN A 1 85 ? -8.179 9.130 -5.038 1.00 51.31 85 ASN A C 1
ATOM 627 O O . ASN A 1 85 ? -7.805 10.202 -4.561 1.00 51.31 85 ASN A O 1
ATOM 631 N N . GLU A 1 86 ? -7.324 8.107 -5.164 1.00 56.34 86 GLU A N 1
ATOM 632 C CA . GLU A 1 86 ? -5.872 8.239 -4.897 1.00 56.34 86 GLU A CA 1
ATOM 633 C C . GLU A 1 86 ? -5.105 9.001 -6.005 1.00 56.34 86 GLU A C 1
ATOM 635 O O . GLU A 1 86 ? -3.878 9.109 -5.988 1.00 56.34 86 GLU A O 1
ATOM 640 N N . ASN A 1 87 ? -5.815 9.590 -6.967 1.00 51.81 87 ASN A N 1
ATOM 641 C CA . ASN A 1 87 ? -5.252 10.333 -8.089 1.00 51.81 87 ASN A CA 1
ATOM 642 C C . ASN A 1 87 ? -4.968 11.800 -7.715 1.00 51.81 87 ASN A C 1
ATOM 644 O O . ASN A 1 87 ? -5.714 12.707 -8.081 1.00 51.81 87 ASN A O 1
ATOM 648 N N . TYR A 1 88 ? -3.866 12.073 -7.007 1.00 47.34 88 TYR A N 1
ATOM 649 C CA . TYR A 1 88 ? -3.369 13.452 -6.866 1.00 47.34 88 TYR A CA 1
ATOM 650 C C . TYR A 1 88 ? -2.043 13.670 -7.595 1.00 47.34 88 TYR A C 1
ATOM 652 O O . TYR A 1 88 ? -1.026 14.004 -6.996 1.00 47.34 88 TYR A O 1
ATOM 660 N N . VAL A 1 89 ? -2.100 13.502 -8.920 1.00 46.12 89 VAL A N 1
ATOM 661 C CA . VAL A 1 89 ? -1.242 14.103 -9.965 1.00 46.12 89 VAL A CA 1
ATOM 662 C C . VAL A 1 89 ? 0.265 13.780 -9.916 1.00 46.12 89 VAL A C 1
ATOM 664 O O . VAL A 1 89 ? 0.918 13.976 -10.930 1.00 46.12 89 VAL A O 1
ATOM 667 N N . TRP A 1 90 ? 0.820 13.228 -8.830 1.00 47.06 90 TRP A N 1
ATOM 668 C CA . TRP A 1 90 ? 2.230 12.810 -8.757 1.00 47.06 90 TRP A CA 1
ATOM 669 C C . TRP A 1 90 ? 2.544 11.615 -7.834 1.00 47.06 90 TRP A C 1
ATOM 671 O O . TRP A 1 90 ? 3.685 11.181 -7.870 1.00 47.06 90 TRP A O 1
ATOM 681 N N . TYR A 1 91 ? 1.609 11.070 -7.034 1.00 50.25 91 TYR A N 1
ATOM 682 C CA . TYR A 1 91 ? 1.925 10.030 -6.021 1.00 50.25 91 TYR A CA 1
ATOM 683 C C . TYR A 1 91 ? 0.730 9.109 -5.660 1.00 50.25 91 TYR A C 1
ATOM 685 O O . TYR A 1 91 ? 0.467 8.861 -4.485 1.00 50.25 91 TYR A O 1
ATOM 693 N N . GLY A 1 92 ? -0.047 8.667 -6.657 1.00 53.66 92 GLY A N 1
ATOM 694 C CA . GLY A 1 92 ? -1.079 7.625 -6.484 1.00 53.66 92 GLY A CA 1
ATOM 695 C C . GLY A 1 92 ? -0.529 6.224 -6.776 1.00 53.66 92 GLY A C 1
ATOM 696 O O . GLY A 1 92 ? 0.610 6.129 -7.218 1.00 53.66 92 GLY A O 1
ATOM 697 N N . LEU A 1 93 ? -1.322 5.158 -6.569 1.00 56.31 93 LEU A N 1
ATOM 698 C CA . LEU A 1 93 ? -0.937 3.806 -7.005 1.00 56.31 93 LEU A CA 1
ATOM 699 C C . LEU A 1 93 ? -0.713 3.802 -8.521 1.00 56.31 93 LEU A C 1
ATOM 701 O O . LEU A 1 93 ? -1.669 3.801 -9.297 1.00 56.31 93 LEU A O 1
ATOM 705 N N . PHE A 1 94 ? 0.549 3.809 -8.934 1.00 52.62 94 PHE A N 1
ATOM 706 C CA . PHE A 1 94 ? 0.932 3.566 -10.314 1.00 52.62 94 PHE A CA 1
ATOM 707 C C . PHE A 1 94 ? 1.251 2.083 -10.457 1.00 52.62 94 PHE A C 1
ATOM 709 O O . PHE A 1 94 ? 2.196 1.599 -9.844 1.00 52.62 94 PHE A O 1
ATOM 716 N N . GLY A 1 95 ? 0.442 1.389 -11.253 1.00 49.88 95 GLY A N 1
ATOM 717 C CA . GLY A 1 95 ? 0.858 0.175 -11.940 1.00 49.88 95 GLY A CA 1
ATOM 718 C C . GLY A 1 95 ? 0.946 0.493 -13.427 1.00 49.88 95 GLY A C 1
ATOM 719 O O . GLY A 1 95 ? -0.007 1.068 -13.963 1.00 49.88 95 GLY A O 1
ATOM 720 N N . ASN A 1 96 ? 2.085 0.216 -14.068 1.00 37.00 96 ASN A N 1
ATOM 721 C CA . ASN A 1 96 ? 2.171 0.242 -15.537 1.00 37.00 96 ASN A CA 1
ATOM 722 C C . ASN A 1 96 ? 1.619 -1.051 -16.143 1.00 37.00 96 ASN A C 1
ATOM 724 O O . ASN A 1 96 ? 1.573 -2.069 -15.421 1.00 37.00 96 ASN A O 1
#

Organism: NCBI:txid2755316

Mean predicted aligned error: 5.92 Å

Nearest PDB structures (foldseek):
  5oee-assembly3_C  TM=5.010E-01  e=6.915E+00  Deep-sea thermophilic phage D6E
  6zj3-assembly1_Lz  TM=3.423E-01  e=2.531E+00  Euglena gracilis
  8ipb-assembly1_NB  TM=3.908E-01  e=5.459E+00  Triticum aestivum
  5t2a-assembly1_n  TM=3.456E-01  e=4.309E+00  Leishmania donovani
  3ak5-assembly2_B  TM=2.937E-01  e=4.309E+00  Escherichia coli

Secondary structure (DSSP, 8-state):
-EE---SSS-EEE--SS--EE-EE-TT-SS--EEEEETTTTEEEEEETTEEEEEES--BS--BTTTTB-EE--SS--EEE---TT---SSSS-B--

Sequence (96 aa):
DLLRSDLGNDTINGGSGFDYYFASYSDRSSGLTMTYDPTTGNGTITIGSEVDTLISIESFNAGRALSGGFEGTDFNDFIVGTSDNENYVWYGLFGN

Radius of gyration: 12.1 Å; Cα contacts (8 Å, |Δi|>4): 240; chains: 1; bounding box: 27×33×30 Å